Protein AF-A0A5C8VI01-F1 (afdb_monomer_lite)

Secondary structure (DSSP, 8-state):
-------EEEEEEPPTT-SEEEEE-TT--TT-EEEEEE-SHHHHH---EEEEEETTEEEEE--S--TT-EEEEEEE-

Structure (mmCIF, N/CA/C/O backbone):
data_AF-A0A5C8VI01-F1
#
_entry.id   AF-A0A5C8VI01-F1
#
loop_
_atom_site.group_PDB
_atom_site.id
_atom_site.type_symbol
_atom_site.label_atom_id
_atom_site.label_alt_id
_atom_site.label_comp_id
_atom_site.label_asym_id
_atom_site.label_entity_id
_atom_site.label_seq_id
_atom_site.pdbx_PDB_ins_code
_atom_site.Cartn_x
_atom_site.Cartn_y
_atom_site.Cartn_z
_atom_site.occupancy
_atom_site.B_iso_or_equiv
_atom_site.auth_seq_id
_atom_site.auth_comp_id
_atom_site.auth_asym_id
_atom_site.auth_atom_id
_atom_site.pdbx_PDB_model_num
ATOM 1 N N . MET A 1 1 ? -30.970 6.475 5.137 1.00 46.84 1 MET A N 1
ATOM 2 C CA . MET A 1 1 ? -30.246 5.647 4.145 1.00 46.84 1 MET A CA 1
ATOM 3 C C . MET A 1 1 ? -29.864 6.598 3.015 1.00 46.84 1 MET A C 1
ATOM 5 O O . MET A 1 1 ? -30.775 7.188 2.467 1.00 46.84 1 MET A O 1
ATOM 9 N N . ALA A 1 2 ? -28.616 6.950 2.709 1.00 45.72 2 ALA A N 1
ATOM 10 C CA . ALA A 1 2 ? -27.316 6.337 2.951 1.00 45.72 2 ALA A CA 1
ATOM 11 C C . ALA A 1 2 ? -26.376 7.297 3.710 1.00 45.72 2 ALA A C 1
ATOM 13 O O . ALA A 1 2 ? -26.244 8.460 3.338 1.00 45.72 2 ALA A O 1
ATOM 14 N N . ALA A 1 3 ? -25.731 6.813 4.773 1.00 45.06 3 ALA A N 1
ATOM 15 C CA . ALA A 1 3 ? -24.611 7.517 5.386 1.00 45.06 3 ALA A CA 1
ATOM 16 C C . ALA A 1 3 ? -23.385 7.226 4.515 1.00 45.06 3 ALA A C 1
ATOM 18 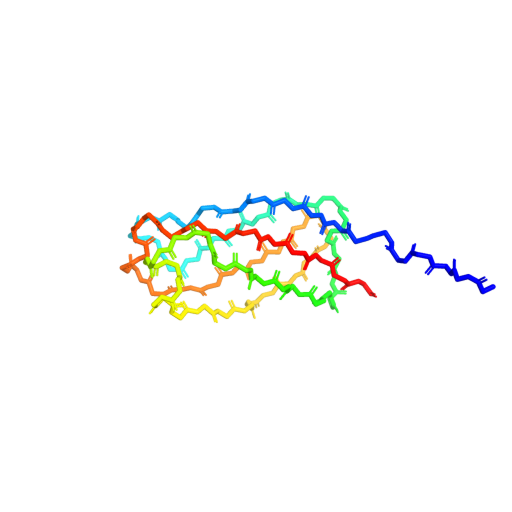O O . ALA A 1 3 ? -22.804 6.149 4.611 1.00 45.06 3 ALA A O 1
ATOM 19 N N . GLY A 1 4 ? -23.074 8.134 3.587 1.00 50.41 4 GLY A N 1
ATOM 20 C CA . GLY A 1 4 ? -21.836 8.073 2.821 1.00 50.41 4 GLY A CA 1
ATOM 21 C C . GLY A 1 4 ? -20.672 8.108 3.801 1.00 50.41 4 GLY A C 1
ATOM 22 O O . GLY A 1 4 ? -20.439 9.135 4.433 1.00 50.41 4 GLY A O 1
ATOM 23 N N . ALA A 1 5 ? -20.011 6.967 3.983 1.00 54.03 5 ALA A N 1
ATOM 24 C CA . ALA A 1 5 ? -18.794 6.878 4.765 1.00 54.03 5 ALA A CA 1
ATOM 25 C C . ALA A 1 5 ? -17.809 7.927 4.225 1.00 54.03 5 ALA A C 1
ATOM 27 O O . ALA A 1 5 ? -17.618 8.052 3.013 1.00 54.03 5 ALA A O 1
ATOM 28 N N . THR A 1 6 ? -17.263 8.759 5.110 1.00 60.22 6 THR A N 1
ATOM 29 C CA . THR A 1 6 ? -16.269 9.770 4.741 1.00 60.22 6 THR A CA 1
ATOM 30 C C . THR A 1 6 ? -14.969 9.045 4.423 1.00 60.22 6 THR A C 1
ATOM 32 O O . THR A 1 6 ? -14.118 8.859 5.291 1.00 60.22 6 THR A O 1
ATOM 35 N N . ASN A 1 7 ? -14.853 8.565 3.190 1.00 67.88 7 ASN A N 1
ATOM 36 C CA . ASN A 1 7 ? -13.674 7.856 2.733 1.00 67.88 7 ASN A CA 1
ATOM 37 C C . ASN A 1 7 ? -12.576 8.881 2.449 1.00 67.88 7 ASN A C 1
ATOM 39 O O . ASN A 1 7 ? -12.762 9.789 1.635 1.00 67.88 7 ASN A O 1
ATOM 43 N N . ALA A 1 8 ? -11.433 8.740 3.116 1.00 75.62 8 ALA A N 1
ATOM 44 C CA . ALA A 1 8 ? -10.253 9.515 2.758 1.00 75.62 8 ALA A CA 1
ATOM 45 C C . ALA A 1 8 ? -9.765 9.034 1.393 1.00 75.62 8 ALA A C 1
ATOM 47 O O . ALA A 1 8 ? -9.711 7.826 1.151 1.00 75.62 8 ALA A O 1
ATOM 48 N N . ARG A 1 9 ? -9.427 9.960 0.497 1.00 85.56 9 ARG A N 1
ATOM 49 C CA . ARG A 1 9 ? -8.815 9.634 -0.789 1.00 85.56 9 ARG A CA 1
ATOM 50 C C . ARG A 1 9 ? -7.611 10.525 -1.000 1.00 85.56 9 ARG A C 1
ATOM 52 O O . ARG A 1 9 ? -7.713 11.741 -0.857 1.00 85.56 9 ARG A O 1
ATOM 59 N N . GLY A 1 10 ? -6.516 9.927 -1.428 1.00 87.69 10 GLY A N 1
ATOM 60 C CA . GLY A 1 10 ? -5.328 10.658 -1.826 1.00 87.69 10 GLY A CA 1
ATOM 61 C C . GLY A 1 10 ? -4.476 9.830 -2.766 1.00 87.69 10 GLY A C 1
ATOM 62 O O . GLY A 1 10 ? -4.858 8.736 -3.173 1.00 87.69 10 GLY A O 1
ATOM 63 N N . THR A 1 11 ? -3.307 10.358 -3.087 1.00 90.62 11 THR A N 1
ATOM 64 C CA . THR A 1 11 ? -2.314 9.675 -3.909 1.00 90.62 11 THR A CA 1
ATOM 65 C C . THR A 1 11 ? -1.069 9.465 -3.062 1.00 90.62 11 THR A C 1
ATOM 67 O O . THR A 1 11 ? -0.669 10.353 -2.308 1.00 90.62 11 THR A O 1
ATOM 70 N N . LEU A 1 12 ? -0.459 8.289 -3.165 1.00 89.31 12 LEU A N 1
ATOM 71 C CA . LEU A 1 12 ? 0.810 7.977 -2.524 1.00 89.31 12 LEU A CA 1
ATOM 72 C C . LEU A 1 12 ? 1.824 7.523 -3.572 1.00 89.31 12 LEU A C 1
ATO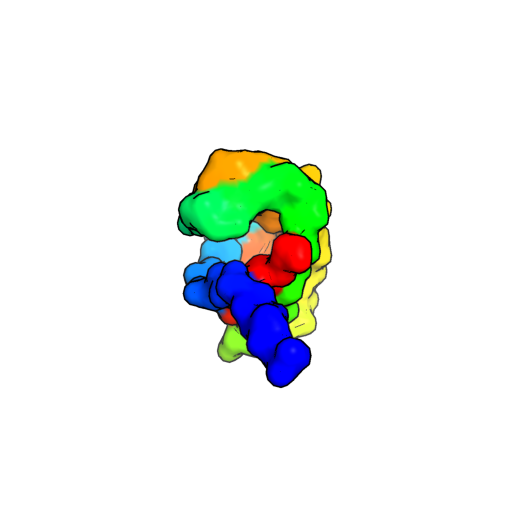M 74 O O . LEU A 1 12 ? 1.491 6.827 -4.532 1.00 89.31 12 LEU A O 1
ATOM 78 N N . THR A 1 13 ? 3.080 7.880 -3.338 1.00 90.75 13 THR A N 1
ATOM 79 C CA . THR A 1 13 ? 4.218 7.419 -4.130 1.00 90.75 13 THR A CA 1
ATOM 80 C C . THR A 1 13 ? 5.122 6.610 -3.221 1.00 90.75 13 THR A C 1
ATOM 82 O O . THR A 1 13 ? 5.511 7.089 -2.157 1.00 90.75 13 THR A O 1
ATOM 85 N N . LEU A 1 14 ? 5.456 5.389 -3.632 1.00 88.06 14 LEU A N 1
ATOM 86 C CA . LEU A 1 14 ? 6.402 4.565 -2.891 1.00 88.06 14 LEU A CA 1
ATOM 87 C C . LEU A 1 14 ? 7.813 5.118 -3.066 1.00 88.06 14 LEU A C 1
ATOM 89 O O . LEU A 1 14 ? 8.251 5.414 -4.182 1.00 88.06 14 LEU A O 1
ATOM 93 N N . THR A 1 15 ? 8.534 5.244 -1.955 1.00 82.62 15 THR A N 1
ATOM 94 C CA . THR A 1 15 ? 9.913 5.730 -1.974 1.00 82.62 15 THR A CA 1
ATOM 95 C C . THR A 1 15 ? 10.835 4.624 -2.502 1.00 82.62 15 THR A C 1
ATOM 97 O O . THR A 1 15 ? 10.908 3.552 -1.892 1.00 82.62 15 THR A O 1
ATOM 100 N N . PRO A 1 16 ? 11.569 4.846 -3.611 1.00 80.00 16 PRO A N 1
ATOM 101 C CA . PRO A 1 16 ? 12.534 3.873 -4.112 1.00 80.00 16 PRO A CA 1
ATOM 102 C C . PRO A 1 16 ? 13.603 3.566 -3.056 1.00 80.00 16 PRO A C 1
ATOM 104 O O . PRO A 1 16 ? 14.131 4.481 -2.427 1.00 80.00 16 PRO A O 1
ATOM 107 N N . GLY A 1 17 ? 13.947 2.292 -2.866 1.00 83.56 17 GLY A N 1
ATOM 108 C CA . GLY A 1 17 ? 14.961 1.869 -1.893 1.00 83.56 17 GLY A CA 1
ATOM 109 C C . GLY A 1 17 ? 14.465 1.753 -0.447 1.00 83.56 17 GLY A C 1
ATOM 110 O O . GLY A 1 17 ? 15.175 1.183 0.378 1.00 83.56 17 GLY A O 1
ATOM 111 N N . ALA A 1 18 ? 13.250 2.215 -0.138 1.00 86.00 18 ALA A N 1
ATOM 112 C CA . ALA A 1 18 ? 12.583 1.935 1.130 1.00 86.00 18 ALA A CA 1
ATOM 113 C C . ALA A 1 18 ? 11.727 0.665 1.021 1.00 86.00 18 ALA A C 1
ATOM 115 O O . ALA A 1 18 ? 11.262 0.309 -0.058 1.00 86.00 18 ALA A O 1
ATOM 116 N N . THR A 1 19 ? 11.491 -0.009 2.145 1.00 89.69 19 THR A N 1
ATOM 117 C CA . THR A 1 19 ? 10.550 -1.145 2.235 1.00 89.69 19 THR A CA 1
ATOM 118 C C . THR A 1 19 ? 9.251 -0.785 2.953 1.00 89.69 19 THR A C 1
ATOM 120 O O . THR A 1 19 ? 8.343 -1.611 3.076 1.00 89.69 19 THR A O 1
ATOM 123 N N . VAL A 1 20 ? 9.167 0.445 3.461 1.00 90.62 20 VAL A N 1
ATOM 124 C CA . VAL A 1 20 ? 8.062 0.954 4.266 1.00 90.62 20 VAL A CA 1
ATOM 125 C C . VAL A 1 20 ? 7.794 2.400 3.865 1.00 90.62 20 VAL A C 1
ATOM 127 O O . VAL A 1 20 ? 8.710 3.219 3.830 1.00 90.62 20 VAL A O 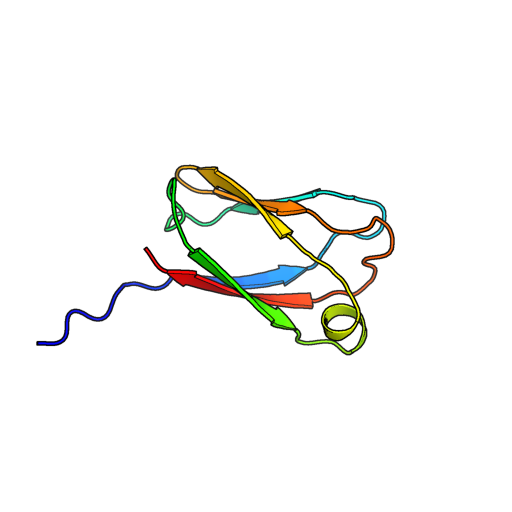1
ATOM 130 N N . THR A 1 21 ? 6.529 2.708 3.604 1.00 90.69 21 THR A N 1
ATOM 131 C CA . THR A 1 21 ? 6.024 4.055 3.344 1.00 90.69 21 THR A CA 1
ATOM 132 C C . THR A 1 21 ? 4.937 4.367 4.369 1.00 90.69 21 THR A C 1
ATOM 134 O O . THR A 1 21 ? 3.928 3.665 4.446 1.00 90.69 21 THR A O 1
ATOM 137 N N . VAL A 1 22 ? 5.143 5.419 5.163 1.00 91.19 22 VAL A N 1
ATOM 138 C CA . VAL A 1 22 ? 4.145 5.927 6.114 1.00 91.19 22 VAL A CA 1
ATOM 139 C C . VAL A 1 22 ? 3.411 7.088 5.458 1.00 91.19 22 VAL A C 1
ATOM 141 O O . VAL A 1 22 ? 4.034 8.068 5.052 1.00 91.19 22 VAL A O 1
ATOM 144 N N . VAL A 1 23 ? 2.091 6.981 5.363 1.00 89.88 23 VAL A N 1
ATOM 145 C CA . VAL A 1 23 ? 1.219 8.017 4.814 1.00 89.88 23 VAL A CA 1
ATOM 146 C C . VAL A 1 23 ? 0.474 8.681 5.962 1.00 89.88 23 VAL A C 1
ATOM 148 O O . VAL A 1 23 ? -0.153 8.011 6.780 1.00 89.88 23 VAL A O 1
ATOM 151 N N . GLN A 1 24 ? 0.562 10.006 6.019 1.00 90.06 24 GLN A N 1
ATOM 152 C CA . GLN A 1 24 ? -0.154 10.822 6.993 1.00 90.06 24 GLN A CA 1
ATOM 153 C C . GLN A 1 24 ? -1.526 11.175 6.415 1.00 90.06 24 GLN A C 1
ATOM 155 O O . GLN A 1 24 ? -1.611 11.844 5.386 1.00 90.06 24 GLN A O 1
ATOM 160 N N . ASP A 1 25 ? -2.586 10.719 7.073 1.00 87.06 25 ASP A N 1
ATOM 161 C CA . ASP A 1 25 ? -3.970 11.012 6.711 1.00 87.06 25 ASP A CA 1
ATOM 162 C C . ASP A 1 25 ? -4.802 11.121 7.994 1.00 87.06 25 ASP A C 1
ATOM 164 O O . ASP A 1 25 ? -4.938 10.15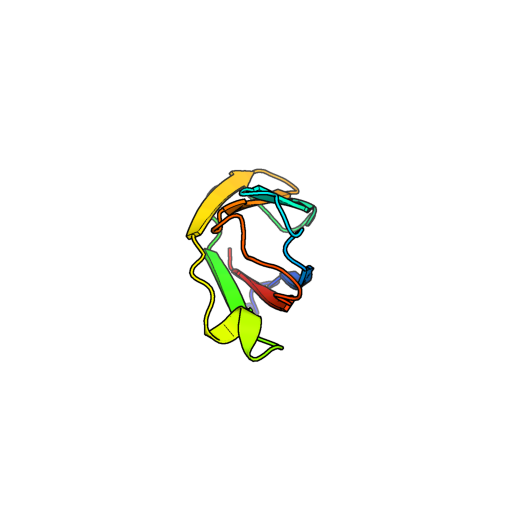7 8.747 1.00 87.06 25 ASP A O 1
ATOM 168 N N . GLN A 1 26 ? -5.369 12.302 8.251 1.00 85.69 26 GLN A N 1
ATOM 169 C CA . GLN A 1 26 ? -6.113 12.598 9.483 1.00 85.69 26 GLN A CA 1
ATOM 170 C C . GLN A 1 26 ? -7.369 11.736 9.665 1.00 85.69 26 GLN A C 1
ATOM 172 O O . GLN A 1 26 ? -7.874 11.605 10.780 1.00 85.69 26 GLN A O 1
ATOM 177 N N . LEU A 1 27 ? -7.890 11.162 8.581 1.00 83.44 27 LEU A N 1
ATOM 178 C CA . LEU A 1 27 ? -9.040 10.269 8.606 1.00 83.44 27 LEU A CA 1
ATOM 179 C C . LEU A 1 27 ? -8.633 8.810 8.838 1.00 83.44 27 LEU A C 1
ATOM 181 O O . LEU A 1 27 ? -9.520 7.986 9.090 1.00 83.44 27 LEU A O 1
ATOM 185 N N . SER A 1 28 ? -7.331 8.503 8.820 1.00 86.06 28 SER A N 1
ATOM 186 C CA . SER A 1 28 ? -6.800 7.211 9.240 1.00 86.06 28 SER A CA 1
ATOM 187 C C . SER A 1 28 ? -7.036 6.979 10.731 1.00 86.06 28 SER A C 1
ATOM 189 O O . SER A 1 28 ? -6.923 7.884 11.563 1.00 86.06 28 SER A O 1
ATOM 191 N N . ALA A 1 29 ? -7.384 5.746 11.065 1.00 86.06 29 ALA A N 1
ATOM 192 C CA . ALA A 1 29 ? -7.586 5.277 12.423 1.00 86.06 29 ALA A CA 1
ATOM 193 C C . ALA A 1 29 ? -7.158 3.814 12.515 1.00 86.06 29 ALA A C 1
ATOM 195 O O . ALA A 1 29 ? -6.988 3.143 11.501 1.00 86.06 29 ALA A O 1
ATOM 196 N N . GLN A 1 30 ? -7.016 3.295 13.729 1.00 87.56 30 GLN A N 1
ATOM 197 C CA . GLN A 1 30 ? -6.736 1.876 13.901 1.00 87.56 30 GLN A CA 1
ATOM 198 C C . GLN A 1 30 ? -7.887 1.023 13.345 1.00 87.56 30 GLN A C 1
ATOM 200 O O . G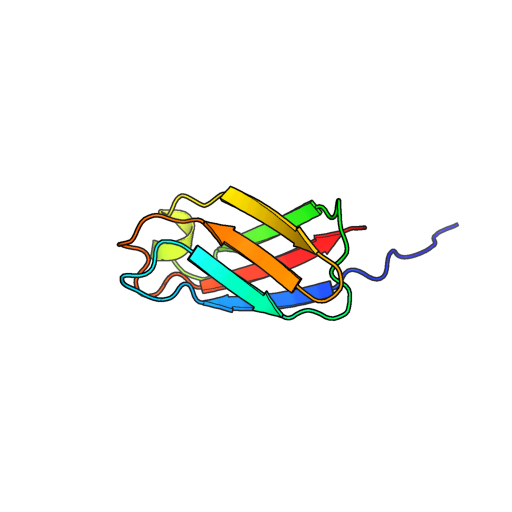LN A 1 30 ? -9.053 1.274 13.649 1.00 87.56 30 GLN A O 1
ATOM 205 N N . GLY A 1 31 ? -7.549 0.009 12.544 1.00 84.12 31 GLY A N 1
ATOM 206 C CA . GLY A 1 31 ? -8.516 -0.949 11.996 1.00 84.12 31 GLY A CA 1
ATOM 207 C C . GLY A 1 31 ? -9.163 -0.536 10.672 1.00 84.12 31 GLY A C 1
ATOM 208 O O . GLY A 1 31 ? -10.114 -1.185 10.247 1.00 84.12 31 GLY A O 1
ATOM 209 N N . ILE A 1 32 ? -8.658 0.506 10.005 1.00 87.19 32 ILE A N 1
ATOM 210 C CA . ILE A 1 32 ? -9.149 0.892 8.677 1.00 87.19 32 ILE A CA 1
ATOM 211 C C . ILE A 1 32 ? -8.789 -0.135 7.600 1.00 87.19 32 ILE A C 1
AT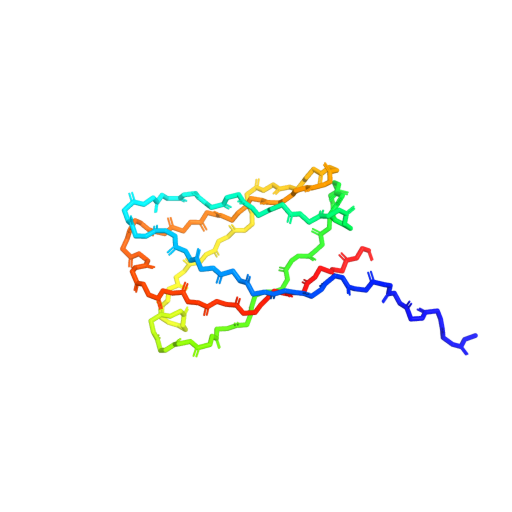OM 213 O O . ILE A 1 32 ? -7.747 -0.796 7.645 1.00 87.19 32 ILE A O 1
ATOM 217 N N . ALA A 1 33 ? -9.623 -0.188 6.566 1.00 86.62 33 ALA A N 1
ATOM 218 C CA . ALA A 1 33 ? -9.271 -0.810 5.301 1.00 86.62 33 ALA A CA 1
ATOM 219 C C . ALA A 1 33 ? -8.646 0.238 4.369 1.00 86.62 33 ALA A C 1
ATOM 221 O O . ALA A 1 33 ? -9.204 1.318 4.168 1.00 86.62 33 ALA A O 1
ATOM 222 N N . VAL A 1 34 ? -7.493 -0.097 3.785 1.00 88.62 34 VAL A N 1
ATOM 223 C CA . VAL A 1 34 ? -6.811 0.729 2.781 1.00 88.62 34 VAL A CA 1
ATOM 224 C C . VAL A 1 34 ? -6.871 0.006 1.444 1.00 88.62 34 VAL A C 1
ATOM 226 O O . VAL A 1 34 ? -6.360 -1.105 1.304 1.00 88.62 34 VAL A O 1
ATOM 229 N N . PHE A 1 35 ? -7.478 0.650 0.455 1.00 89.38 35 PHE A N 1
ATOM 230 C CA . PHE A 1 35 ? -7.539 0.166 -0.918 1.00 89.38 35 PHE A CA 1
ATOM 231 C C . PHE A 1 35 ? -6.575 0.979 -1.773 1.00 89.38 35 PHE A C 1
ATOM 233 O O . PHE A 1 35 ? -6.756 2.188 -1.898 1.00 89.38 35 PHE A O 1
ATOM 240 N N . LEU A 1 36 ? -5.568 0.332 -2.366 1.00 90.06 36 LEU A N 1
ATOM 241 C CA . LEU A 1 36 ? -4.652 0.975 -3.312 1.00 90.06 36 LEU A CA 1
ATOM 242 C C . LEU A 1 36 ? -5.021 0.609 -4.750 1.00 90.06 36 LEU A C 1
ATOM 244 O O . LEU A 1 36 ? -5.186 -0.564 -5.080 1.00 90.06 36 LEU A O 1
ATOM 248 N N . SER A 1 37 ? -5.107 1.621 -5.606 1.00 90.31 37 SER A N 1
ATOM 249 C CA . SER A 1 37 ? -5.324 1.504 -7.046 1.00 90.31 37 SER A CA 1
ATOM 250 C C . SER A 1 37 ? -4.069 1.977 -7.781 1.00 90.31 37 SER A C 1
ATOM 252 O O . SER A 1 37 ? -3.653 3.118 -7.582 1.00 90.31 37 SER A O 1
ATOM 254 N N . PRO A 1 38 ? -3.423 1.137 -8.605 1.00 92.25 38 PRO A N 1
ATOM 255 C CA . PRO A 1 38 ? -2.190 1.514 -9.288 1.00 92.25 38 PRO A CA 1
ATOM 256 C C . PRO A 1 38 ? -2.448 2.568 -10.373 1.00 92.25 38 PRO A C 1
ATOM 258 O O . PRO A 1 38 ? -3.352 2.412 -11.190 1.00 92.25 38 PRO A O 1
ATOM 261 N N . LEU A 1 39 ? -1.611 3.609 -10.416 1.00 92.44 39 LEU A N 1
ATOM 262 C CA . LEU A 1 39 ? -1.628 4.645 -11.459 1.00 92.44 39 LEU A CA 1
ATOM 263 C C . LEU A 1 39 ? -0.512 4.478 -12.500 1.00 92.44 39 LEU A C 1
ATOM 265 O O . LEU A 1 39 ? -0.554 5.101 -13.559 1.00 92.44 39 LEU A O 1
ATOM 269 N N . THR A 1 40 ? 0.490 3.641 -12.222 1.00 89.94 40 THR A N 1
ATOM 270 C CA . THR A 1 40 ? 1.587 3.334 -13.150 1.00 89.94 40 THR A CA 1
ATOM 271 C C . THR A 1 40 ? 1.693 1.833 -13.405 1.00 89.94 40 THR A C 1
ATOM 273 O O . THR A 1 40 ? 1.287 1.014 -12.580 1.00 89.94 40 THR A O 1
ATOM 276 N N . ALA A 1 41 ? 2.283 1.449 -14.542 1.00 88.38 41 ALA A N 1
ATOM 277 C CA . ALA A 1 41 ? 2.547 0.041 -14.854 1.00 88.38 41 ALA A CA 1
ATOM 278 C C . ALA A 1 41 ? 3.437 -0.626 -13.787 1.00 88.38 41 ALA A C 1
ATOM 280 O O . ALA A 1 41 ? 3.186 -1.761 -13.390 1.00 88.38 41 ALA A O 1
ATOM 281 N N . ASN A 1 42 ? 4.425 0.109 -13.265 1.00 86.38 42 ASN A N 1
ATOM 282 C CA . ASN A 1 42 ? 5.280 -0.353 -12.173 1.00 86.38 42 ASN A CA 1
ATOM 283 C C . ASN A 1 42 ? 4.473 -0.616 -10.896 1.00 86.38 42 ASN A C 1
ATOM 285 O O . ASN A 1 42 ? 4.677 -1.639 -10.251 1.00 86.38 42 ASN A O 1
ATOM 289 N N . ALA A 1 43 ? 3.526 0.267 -10.560 1.00 88.00 43 ALA A N 1
ATOM 290 C CA . ALA A 1 43 ? 2.641 0.079 -9.414 1.00 88.00 43 ALA A CA 1
ATOM 291 C C . ALA A 1 43 ? 1.765 -1.174 -9.570 1.00 88.00 43 ALA A C 1
ATOM 293 O O . ALA A 1 43 ? 1.618 -1.935 -8.620 1.00 88.00 43 ALA A O 1
ATOM 294 N N . ALA A 1 44 ? 1.240 -1.430 -10.772 1.00 88.44 44 ALA A N 1
ATOM 295 C CA . ALA A 1 44 ? 0.436 -2.621 -11.055 1.00 88.44 44 ALA A CA 1
ATOM 296 C C . ALA A 1 44 ? 1.240 -3.933 -10.966 1.00 88.44 44 ALA A C 1
ATOM 298 O O . ALA A 1 44 ? 0.675 -4.980 -10.660 1.00 88.44 44 ALA A O 1
ATOM 299 N N . ALA A 1 45 ? 2.550 -3.878 -11.219 1.00 86.69 45 ALA A N 1
ATOM 300 C CA . ALA A 1 45 ? 3.460 -5.015 -11.094 1.00 86.69 45 ALA A CA 1
ATOM 301 C C . ALA A 1 45 ? 4.062 -5.171 -9.682 1.00 86.69 45 ALA A C 1
ATOM 303 O O . ALA A 1 45 ? 4.691 -6.190 -9.395 1.00 86.69 45 ALA A O 1
ATOM 304 N N . SER A 1 46 ? 3.899 -4.175 -8.803 1.00 83.75 46 SER A N 1
ATOM 305 C CA . SER A 1 46 ? 4.479 -4.179 -7.460 1.00 83.75 46 SER A CA 1
ATOM 306 C C . SER A 1 46 ? 3.543 -4.825 -6.444 1.00 83.75 46 SER A C 1
ATOM 308 O O . SER A 1 46 ? 2.378 -4.455 -6.316 1.00 83.75 46 SER A O 1
ATOM 310 N N . GLY A 1 47 ? 4.088 -5.735 -5.638 1.00 85.06 47 GLY A N 1
ATOM 311 C CA . GLY A 1 47 ? 3.421 -6.203 -4.426 1.00 85.06 47 GLY A CA 1
ATOM 312 C C . GLY A 1 47 ? 3.440 -5.132 -3.333 1.00 85.06 47 GLY A C 1
ATOM 313 O O . GLY A 1 47 ? 4.401 -4.371 -3.216 1.00 85.06 47 GLY A O 1
ATOM 314 N N . TRP A 1 48 ? 2.389 -5.087 -2.521 1.00 89.00 48 TRP A N 1
ATOM 315 C CA . TRP A 1 48 ? 2.296 -4.244 -1.331 1.00 89.00 48 TRP A CA 1
ATOM 316 C C . TRP A 1 48 ? 1.419 -4.930 -0.285 1.00 89.00 48 TRP A C 1
ATOM 318 O O . TRP A 1 48 ? 0.594 -5.782 -0.615 1.00 89.00 48 TRP A O 1
ATOM 328 N N . TRP A 1 49 ? 1.599 -4.567 0.980 1.00 90.38 49 TRP A N 1
ATOM 329 C CA . TRP A 1 49 ? 0.727 -5.001 2.065 1.00 90.38 49 TRP A CA 1
ATOM 330 C C . TRP A 1 49 ? 0.574 -3.898 3.111 1.00 90.38 49 TRP A C 1
ATOM 332 O O . TRP A 1 49 ? 1.475 -3.090 3.341 1.00 90.38 49 TRP A O 1
ATOM 342 N N . HIS A 1 50 ? -0.602 -3.851 3.731 1.00 90.88 50 HIS A N 1
ATOM 343 C CA . HIS A 1 50 ? -0.896 -2.926 4.818 1.00 90.88 50 HIS A CA 1
ATOM 344 C C . HIS A 1 50 ? -0.290 -3.473 6.115 1.00 90.88 50 HIS A C 1
ATOM 346 O O . HIS A 1 50 ? -0.706 -4.523 6.600 1.00 90.88 50 HIS A O 1
ATOM 352 N N . SER A 1 51 ? 0.708 -2.772 6.654 1.00 89.44 51 SER A N 1
ATOM 353 C CA . SER A 1 51 ? 1.459 -3.214 7.839 1.00 89.44 51 SER A CA 1
ATOM 354 C C . SER A 1 51 ? 0.882 -2.687 9.146 1.00 89.44 51 SER A C 1
ATOM 356 O O . SER A 1 51 ? 1.121 -3.271 10.199 1.00 89.44 51 SER A O 1
ATOM 358 N N . GLY A 1 52 ? 0.120 -1.596 9.095 1.00 89.75 52 GLY A N 1
ATOM 359 C CA . GLY A 1 52 ? -0.537 -1.047 10.271 1.00 89.75 52 GLY A CA 1
ATOM 360 C C . GLY A 1 52 ? -1.207 0.288 9.996 1.00 89.75 52 GLY A C 1
ATOM 361 O O . GLY A 1 52 ? -0.814 1.023 9.090 1.00 89.75 52 GLY A O 1
ATOM 362 N N . SER A 1 53 ? -2.206 0.599 10.813 1.00 92.19 53 SER A N 1
ATOM 363 C CA . SER A 1 53 ? -2.919 1.870 10.801 1.00 92.19 53 SER A CA 1
ATOM 364 C C . SER A 1 53 ? -3.076 2.379 12.224 1.00 92.19 53 SER A C 1
ATOM 366 O O . SER A 1 53 ? -3.412 1.617 13.130 1.00 92.19 53 SER A O 1
ATOM 368 N N . ASP A 1 54 ? -2.843 3.673 12.393 1.00 90.56 54 ASP A N 1
ATOM 369 C CA . ASP A 1 54 ? -2.989 4.401 13.645 1.00 90.56 54 ASP A CA 1
ATOM 370 C C . ASP A 1 54 ? -3.809 5.671 13.401 1.00 90.56 54 ASP A C 1
ATOM 372 O O . ASP A 1 54 ? -4.110 6.051 12.265 1.00 90.56 54 ASP A O 1
ATOM 376 N N . ALA A 1 55 ? -4.197 6.348 14.479 1.00 88.75 55 ALA A N 1
ATOM 377 C CA . ALA A 1 55 ? -4.857 7.642 14.365 1.00 88.75 55 ALA A CA 1
ATOM 378 C C . ALA A 1 55 ? -3.950 8.636 13.616 1.00 88.75 55 ALA A C 1
ATOM 380 O O . ALA A 1 55 ? -2.850 8.944 14.069 1.00 88.75 55 ALA A O 1
ATOM 381 N N . GLY A 1 56 ? -4.422 9.132 12.471 1.00 88.75 56 GLY A N 1
ATOM 382 C CA . GLY A 1 56 ? -3.712 10.124 11.663 1.00 88.75 56 GLY A CA 1
ATOM 383 C C . GLY A 1 56 ? -2.684 9.569 10.672 1.00 88.75 56 GLY A C 1
ATOM 384 O O . GLY A 1 56 ? -2.118 10.351 9.909 1.00 88.75 56 GLY A O 1
ATOM 385 N N . GLN A 1 57 ? -2.442 8.254 10.638 1.00 91.06 57 GLN A N 1
ATOM 386 C CA . GLN A 1 57 ? -1.491 7.664 9.692 1.00 91.06 57 GLN A CA 1
ATOM 387 C C . GLN A 1 57 ? -1.759 6.191 9.376 1.00 91.06 57 GLN A C 1
ATOM 389 O O . GLN A 1 57 ? -2.353 5.460 10.166 1.00 91.06 57 GLN A O 1
ATOM 394 N N . PHE A 1 58 ? -1.258 5.725 8.239 1.00 91.75 58 PHE A N 1
ATOM 395 C CA . PHE A 1 58 ? -1.183 4.303 7.917 1.00 91.75 58 PHE A CA 1
ATOM 396 C C . PHE A 1 58 ? 0.151 3.967 7.259 1.00 91.75 58 PHE A C 1
ATOM 398 O O . PHE A 1 58 ? 0.830 4.823 6.693 1.00 91.75 58 PHE A O 1
ATOM 405 N N . THR A 1 59 ? 0.540 2.703 7.355 1.00 92.25 59 THR A N 1
ATOM 406 C CA . THR A 1 59 ? 1.847 2.214 6.925 1.00 92.25 59 THR A CA 1
ATOM 407 C C . THR A 1 59 ? 1.676 1.123 5.883 1.00 92.25 59 THR A C 1
ATOM 409 O O . THR A 1 59 ? 1.088 0.073 6.148 1.00 92.25 59 THR A O 1
ATOM 412 N N . ILE A 1 60 ? 2.238 1.355 4.701 1.00 92.06 60 ILE A N 1
ATOM 413 C CA . ILE A 1 60 ? 2.300 0.383 3.613 1.00 92.06 60 ILE A CA 1
ATOM 414 C C . ILE A 1 60 ? 3.719 -0.156 3.529 1.00 92.06 60 ILE A C 1
ATOM 416 O O . ILE A 1 60 ? 4.682 0.606 3.462 1.00 92.06 60 ILE A O 1
ATOM 420 N N . SER A 1 61 ? 3.852 -1.474 3.495 1.00 92.31 61 SER A N 1
ATOM 421 C CA . SER A 1 61 ? 5.119 -2.133 3.206 1.00 92.31 61 SER A CA 1
ATOM 422 C C . SER A 1 61 ? 5.129 -2.685 1.790 1.00 92.31 61 SER A C 1
ATOM 424 O O . SER A 1 61 ? 4.101 -3.087 1.245 1.00 92.31 61 SER A O 1
ATOM 426 N N . HIS A 1 62 ? 6.307 -2.658 1.182 1.00 90.62 62 HIS A N 1
ATOM 427 C CA . HIS A 1 62 ? 6.521 -3.019 -0.212 1.00 90.62 62 HIS A CA 1
ATOM 428 C C . HIS A 1 62 ? 7.975 -3.464 -0.436 1.00 90.62 62 HIS A C 1
ATOM 430 O O . HIS A 1 62 ? 8.851 -3.178 0.384 1.00 90.62 62 HIS A O 1
ATOM 436 N N . PRO A 1 63 ? 8.279 -4.156 -1.547 1.00 87.44 63 PRO A N 1
ATOM 437 C CA . PRO A 1 63 ? 9.654 -4.438 -1.941 1.00 87.44 63 PRO A CA 1
ATOM 438 C C . PRO A 1 63 ? 10.468 -3.150 -2.139 1.00 87.44 63 PRO A C 1
ATOM 440 O O . PRO A 1 63 ? 9.941 -2.131 -2.586 1.00 87.44 63 PRO A O 1
ATOM 443 N N . ALA A 1 64 ? 11.780 -3.212 -1.884 1.00 80.25 64 ALA A N 1
ATOM 444 C CA . ALA A 1 64 ? 12.683 -2.064 -2.050 1.00 80.25 64 ALA A CA 1
ATOM 445 C C . ALA A 1 64 ? 12.758 -1.546 -3.502 1.00 80.25 64 ALA A C 1
ATOM 447 O O . ALA A 1 64 ? 13.067 -0.378 -3.745 1.00 80.25 64 ALA A O 1
ATOM 448 N N . ALA A 1 65 ? 12.427 -2.398 -4.477 1.00 71.12 65 ALA A N 1
ATOM 449 C CA . ALA A 1 65 ? 12.390 -2.080 -5.902 1.00 71.12 65 ALA A CA 1
ATOM 450 C C . ALA A 1 65 ? 11.066 -1.416 -6.346 1.00 71.12 65 ALA A C 1
ATOM 452 O O . ALA A 1 65 ? 10.541 -1.730 -7.408 1.00 71.12 65 ALA A O 1
ATOM 453 N N . ALA A 1 66 ? 10.520 -0.493 -5.550 1.00 72.38 66 ALA A N 1
ATOM 454 C CA . ALA A 1 66 ? 9.249 0.187 -5.832 1.00 72.38 66 ALA A CA 1
ATOM 455 C C . ALA A 1 66 ? 9.409 1.538 -6.562 1.00 72.38 66 ALA A C 1
ATOM 457 O O . ALA A 1 66 ? 8.615 2.463 -6.378 1.00 72.38 66 ALA A O 1
ATOM 458 N N . ALA A 1 67 ? 10.447 1.691 -7.390 1.00 76.69 67 ALA A N 1
ATOM 459 C CA . ALA A 1 67 ? 10.729 2.964 -8.045 1.00 76.69 67 ALA A CA 1
ATOM 460 C C . ALA A 1 67 ? 9.605 3.379 -9.012 1.00 76.69 67 ALA A C 1
ATOM 462 O O . ALA A 1 67 ? 9.239 2.625 -9.917 1.00 76.69 67 ALA A O 1
ATOM 463 N N . GLY A 1 68 ? 9.063 4.587 -8.822 1.00 78.00 68 GLY A N 1
ATOM 464 C CA . GLY A 1 68 ? 7.991 5.125 -9.668 1.00 78.00 68 GLY A CA 1
ATOM 465 C C . GLY A 1 68 ? 6.640 4.420 -9.493 1.00 78.00 68 GLY A C 1
ATOM 466 O O . GLY A 1 68 ? 5.788 4.487 -10.384 1.00 78.00 68 GLY A O 1
ATOM 467 N N . CYS A 1 69 ? 6.436 3.725 -8.371 1.00 88.88 69 CYS A N 1
ATOM 468 C CA . CYS A 1 69 ? 5.146 3.133 -8.043 1.00 88.88 69 CYS A CA 1
ATOM 469 C C . CYS A 1 69 ? 4.248 4.194 -7.400 1.00 88.88 69 CYS A C 1
ATOM 471 O O . CYS A 1 69 ? 4.487 4.618 -6.269 1.00 88.88 69 CYS A O 1
ATOM 473 N N . ILE A 1 70 ? 3.231 4.623 -8.144 1.00 91.31 70 ILE A N 1
ATOM 474 C CA . ILE A 1 70 ? 2.244 5.609 -7.704 1.00 91.31 70 ILE A CA 1
ATOM 475 C C . ILE A 1 70 ? 0.895 4.903 -7.598 1.00 91.31 70 ILE A C 1
ATOM 477 O O . ILE A 1 70 ? 0.485 4.205 -8.530 1.00 91.31 70 ILE A O 1
ATOM 481 N N . PHE A 1 71 ? 0.214 5.097 -6.474 1.00 91.69 71 PHE A N 1
ATOM 482 C CA . PHE A 1 71 ? -1.113 4.555 -6.217 1.00 91.69 71 PHE A CA 1
ATOM 483 C C . PHE A 1 71 ? -2.055 5.667 -5.778 1.00 91.69 71 PHE A C 1
ATOM 485 O O . PHE A 1 71 ? -1.679 6.511 -4.966 1.00 91.69 71 PHE A O 1
ATOM 492 N N . ASP A 1 72 ? -3.298 5.620 -6.239 1.00 92.69 72 ASP A N 1
ATOM 493 C CA . ASP A 1 72 ? -4.385 6.258 -5.506 1.00 92.69 72 ASP A CA 1
ATOM 494 C C . ASP A 1 72 ? -4.789 5.357 -4.347 1.00 92.69 72 ASP A C 1
ATOM 496 O O . ASP A 1 72 ? -4.878 4.139 -4.495 1.00 92.69 72 ASP A O 1
ATOM 500 N N . TYR A 1 73 ? -5.038 5.949 -3.187 1.00 90.88 73 TYR A N 1
ATOM 501 C CA . TYR A 1 73 ? -5.526 5.235 -2.023 1.00 90.88 73 TYR A CA 1
ATOM 502 C C . TYR A 1 73 ? -6.913 5.714 -1.632 1.00 90.88 73 TYR A C 1
ATOM 504 O O . TYR A 1 73 ? -7.254 6.891 -1.763 1.00 90.88 73 TYR A O 1
ATOM 512 N N . LEU A 1 74 ? -7.698 4.780 -1.111 1.00 89.88 74 LEU A N 1
ATOM 513 C CA . LEU A 1 74 ? -8.977 5.037 -0.482 1.00 89.88 74 LEU A CA 1
ATOM 514 C C . LEU A 1 74 ? -9.006 4.352 0.881 1.00 89.88 74 LEU A C 1
ATOM 516 O O . LEU A 1 74 ? -8.757 3.152 0.991 1.00 89.88 74 LEU A O 1
ATOM 520 N N . ILE A 1 75 ? -9.311 5.131 1.912 1.00 88.19 75 ILE A N 1
ATOM 521 C CA . ILE A 1 75 ? -9.497 4.653 3.277 1.00 88.19 75 ILE A CA 1
ATOM 522 C C . ILE A 1 75 ? -10.986 4.432 3.506 1.00 88.19 75 ILE A C 1
ATOM 524 O O . ILE A 1 75 ? -11.795 5.330 3.270 1.00 88.19 75 ILE A O 1
ATOM 528 N N . GLN A 1 76 ? -11.336 3.253 4.007 1.00 83.50 76 GLN A N 1
ATOM 529 C CA . GLN A 1 76 ? -12.676 2.934 4.479 1.00 83.50 76 GLN A CA 1
ATOM 530 C C . GLN A 1 76 ? -12.611 2.580 5.968 1.00 83.50 76 GLN A C 1
ATOM 532 O O . GLN A 1 76 ? -11.772 1.777 6.385 1.00 83.50 76 GLN A O 1
ATOM 537 N N . ARG A 1 77 ? -13.477 3.223 6.756 1.00 71.25 77 ARG A N 1
ATOM 538 C CA . ARG A 1 77 ? -13.621 3.018 8.204 1.00 71.25 77 ARG A CA 1
ATOM 539 C C . ARG A 1 77 ? -14.761 2.054 8.504 1.00 71.25 77 ARG A C 1
ATOM 541 O O . ARG A 1 77 ? -15.715 2.016 7.691 1.00 71.25 77 ARG A O 1
#

Foldseek 3Di:
DDPPFPKDKDKDADDAQDQKDKDFAQPWAWPKDKDWAWPDPLLVVWDKDWPTIHRRITMIGTDNHRPGTMTMMIIGD

pLDDT: mean 84.15, std 11.22, range [45.06, 92.69]

Radius of gyration: 12.6 Å; chains: 1; bounding box: 45×19×29 Å

Sequence (77 aa):
MAAGATNARGTLTLTPGATVTVVQDQLSAQGIAVFLSPLTANAAASGWWHSGSDAGQFTISHPAAAAGCIFDYLIQR